Protein AF-A0A2E4WQ37-F1 (afdb_monomer_lite)

Foldse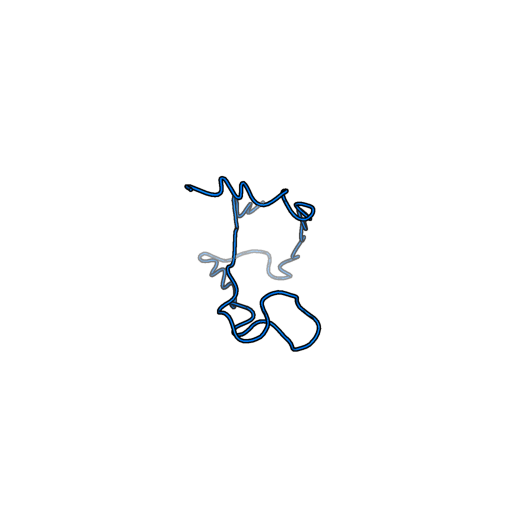ek 3Di:
DDDPPPDDPPDPPPDDDDDDDPDPDDPDDDDDDDFPAADPPVDPRGRDGGDDDDDDDDDD

Secondary structure (DSSP, 8-state):
---------------------S-S--S----------BPPTTSTTTTSBP----------

pLDDT: mean 77.6, std 16.47, range [40.34, 93.81]

Radius of gyration: 17.46 Å; chains: 1; bounding box: 31×29×52 Å

Structure (mmCIF, N/CA/C/O backbone):
data_AF-A0A2E4WQ37-F1
#
_entry.id   AF-A0A2E4WQ37-F1
#
loop_
_atom_site.group_PDB
_atom_site.id
_atom_site.type_symbol
_atom_site.label_atom_id
_atom_site.label_alt_id
_atom_site.label_comp_id
_atom_site.label_asym_id
_atom_site.label_entity_id
_atom_site.label_seq_id
_atom_site.pdbx_PDB_ins_code
_atom_site.Cartn_x
_atom_site.Cartn_y
_atom_site.Cartn_z
_atom_site.occupancy
_atom_site.B_iso_or_equiv
_atom_site.auth_seq_id
_atom_site.auth_comp_id
_atom_site.auth_asym_id
_atom_site.auth_atom_id
_atom_site.pdbx_PDB_model_num
ATOM 1 N N . MET A 1 1 ? 10.435 17.007 -31.907 1.00 40.34 1 MET A N 1
ATOM 2 C CA . MET A 1 1 ? 9.123 16.324 -31.894 1.00 40.34 1 MET A CA 1
ATOM 3 C C . MET A 1 1 ? 8.788 15.978 -30.454 1.00 40.34 1 MET A C 1
ATOM 5 O O . MET A 1 1 ? 9.589 15.305 -29.822 1.00 40.34 1 MET A O 1
ATOM 9 N N . LYS A 1 2 ? 7.676 16.475 -29.902 1.00 45.28 2 LYS A N 1
ATOM 10 C CA . LYS A 1 2 ? 7.197 16.035 -28.584 1.00 45.28 2 LYS A CA 1
ATOM 11 C C . LYS A 1 2 ? 6.350 14.783 -28.802 1.00 45.28 2 LYS A C 1
ATOM 13 O O . LYS A 1 2 ? 5.272 14.877 -29.377 1.00 45.28 2 LYS A O 1
ATOM 18 N N . VAL A 1 3 ? 6.871 13.623 -28.414 1.00 52.66 3 VAL A N 1
ATOM 19 C CA . VAL A 1 3 ? 6.106 12.372 -28.421 1.00 52.66 3 VAL A CA 1
ATOM 20 C C . VAL A 1 3 ? 5.162 12.419 -27.225 1.00 52.66 3 VAL A C 1
ATOM 22 O O . VAL A 1 3 ? 5.604 12.386 -26.080 1.00 52.66 3 VAL A O 1
ATOM 25 N N . ASN A 1 4 ? 3.863 12.542 -27.491 1.00 47.88 4 ASN A N 1
ATOM 26 C CA . ASN A 1 4 ? 2.828 12.395 -26.477 1.00 47.88 4 ASN A CA 1
ATOM 27 C C . ASN A 1 4 ? 2.618 10.899 -26.204 1.00 47.88 4 ASN A C 1
ATOM 29 O O . ASN A 1 4 ? 1.757 10.262 -26.805 1.00 47.88 4 ASN A O 1
ATOM 33 N N . VAL A 1 5 ? 3.447 10.327 -25.331 1.00 52.69 5 VAL A N 1
ATOM 34 C CA . VAL A 1 5 ? 3.192 9.015 -24.729 1.00 52.69 5 VAL A CA 1
ATOM 35 C C . VAL A 1 5 ? 2.246 9.229 -23.560 1.00 52.69 5 VAL A C 1
ATOM 37 O O . VAL A 1 5 ? 2.670 9.424 -22.428 1.00 52.69 5 VAL A O 1
ATOM 40 N N . THR A 1 6 ? 0.945 9.215 -23.832 1.00 51.28 6 THR A N 1
ATOM 41 C CA . THR A 1 6 ? -0.014 8.855 -22.789 1.00 51.28 6 THR A CA 1
ATOM 42 C C . THR A 1 6 ? 0.121 7.339 -22.637 1.00 51.28 6 THR A C 1
ATOM 44 O O . THR A 1 6 ? -0.210 6.625 -23.590 1.00 51.28 6 THR A O 1
ATOM 47 N N . PRO A 1 7 ? 0.684 6.817 -21.529 1.00 57.62 7 PRO A N 1
ATOM 48 C CA . PRO A 1 7 ? 0.748 5.378 -21.344 1.00 57.62 7 PRO A CA 1
ATOM 49 C C . PRO A 1 7 ? -0.691 4.872 -21.384 1.00 57.62 7 PRO A C 1
ATOM 51 O O . PRO A 1 7 ? -1.548 5.398 -20.671 1.00 57.62 7 PRO A O 1
ATOM 54 N N . LYS A 1 8 ? -0.986 3.893 -22.249 1.00 54.97 8 LYS A N 1
ATOM 55 C CA . LYS A 1 8 ? -2.262 3.180 -22.149 1.00 54.97 8 LYS A CA 1
ATOM 56 C C . LYS A 1 8 ? -2.340 2.659 -20.713 1.00 54.97 8 LYS A C 1
ATOM 58 O O . LYS A 1 8 ? -1.349 2.059 -20.292 1.00 54.97 8 LYS A O 1
ATOM 63 N N . PRO A 1 9 ? -3.429 2.903 -19.965 1.00 49.34 9 PRO A N 1
ATOM 64 C CA . PRO A 1 9 ? -3.560 2.349 -18.629 1.00 49.34 9 PRO A CA 1
ATOM 65 C C . PRO A 1 9 ? -3.433 0.834 -18.763 1.00 49.34 9 PRO A C 1
ATOM 67 O O . PRO A 1 9 ? -4.280 0.164 -19.353 1.00 49.34 9 PRO A O 1
ATOM 70 N N . GLN A 1 10 ? -2.291 0.320 -18.320 1.00 58.38 10 GLN A N 1
ATOM 71 C CA . GLN A 1 10 ? -2.076 -1.099 -18.134 1.00 58.38 10 GLN A CA 1
ATOM 72 C C . GLN A 1 10 ? -3.106 -1.476 -17.074 1.00 58.38 10 GLN A C 1
ATOM 74 O O . GLN A 1 10 ? -3.088 -0.854 -16.017 1.00 58.38 10 GLN A O 1
ATOM 79 N N . SER A 1 11 ? -4.068 -2.328 -17.450 1.00 50.06 11 SER A N 1
ATOM 80 C CA . SER A 1 11 ? -5.212 -2.790 -16.649 1.00 50.06 11 SER A CA 1
ATOM 81 C C . SER A 1 11 ? -5.134 -2.365 -15.180 1.00 50.06 11 SER A C 1
ATOM 83 O O . SER A 1 11 ? -4.280 -2.865 -14.449 1.00 50.06 11 SER A O 1
ATOM 85 N N . LEU A 1 12 ? -5.995 -1.433 -14.758 1.00 49.38 12 LEU A N 1
ATOM 86 C CA . LEU A 1 12 ? -6.183 -1.132 -13.340 1.00 49.38 12 LEU A CA 1
ATOM 87 C C . LEU A 1 12 ? -6.814 -2.371 -12.696 1.00 49.38 12 LEU A C 1
ATOM 89 O O . LEU A 1 12 ? -8.033 -2.500 -12.636 1.00 49.38 12 LEU A O 1
ATOM 93 N N . GLU A 1 13 ? -5.982 -3.319 -12.275 1.00 49.91 13 GLU A N 1
ATOM 94 C CA . GLU A 1 13 ? -6.403 -4.393 -11.385 1.00 49.91 13 GLU A CA 1
ATOM 95 C C . GLU A 1 13 ? -6.613 -3.777 -10.003 1.00 49.91 13 GLU A C 1
ATOM 97 O O . GLU A 1 13 ? -5.681 -3.609 -9.218 1.00 49.91 13 GLU A O 1
ATOM 102 N N . VAL A 1 14 ? -7.854 -3.378 -9.727 1.00 54.44 14 VAL A N 1
ATOM 103 C CA . VAL A 1 14 ? -8.282 -3.049 -8.369 1.00 54.44 14 VAL A CA 1
ATOM 104 C C . VAL A 1 14 ? -8.413 -4.373 -7.628 1.00 54.44 14 VAL A C 1
ATOM 106 O O . VAL A 1 14 ? -9.354 -5.132 -7.848 1.00 54.44 14 VAL A O 1
ATOM 109 N N . GLN A 1 15 ? -7.425 -4.688 -6.795 1.00 55.22 15 GLN A N 1
ATOM 110 C CA . GLN A 1 15 ? -7.476 -5.856 -5.929 1.00 55.22 15 GLN A CA 1
ATOM 111 C C . GLN A 1 15 ? -8.068 -5.445 -4.580 1.00 55.22 15 GLN A C 1
ATOM 113 O O . GLN A 1 15 ? -7.362 -4.944 -3.707 1.00 55.22 15 GLN A O 1
ATOM 118 N N . GLU A 1 16 ? -9.369 -5.668 -4.402 1.00 62.12 16 GLU A N 1
ATOM 119 C CA . GLU A 1 16 ? -9.987 -5.583 -3.080 1.00 62.12 16 GLU A CA 1
ATOM 120 C C . GLU A 1 16 ? -9.534 -6.781 -2.230 1.00 62.12 16 GLU A C 1
ATOM 122 O O . GLU A 1 16 ? -9.662 -7.941 -2.631 1.00 62.12 16 GLU A O 1
ATOM 127 N N . GLY A 1 17 ? -8.964 -6.507 -1.056 1.00 69.75 17 GLY A N 1
ATOM 128 C CA . GLY A 1 17 ? -8.520 -7.523 -0.104 1.00 69.75 17 GLY A CA 1
ATOM 129 C C . GLY A 1 17 ? -9.268 -7.395 1.217 1.00 69.75 17 GLY A C 1
ATOM 130 O O . GLY A 1 17 ? -9.188 -6.359 1.871 1.00 69.75 17 GLY A O 1
ATOM 131 N N . MET A 1 18 ? -9.960 -8.455 1.642 1.00 74.06 18 MET A N 1
ATOM 132 C CA . MET A 1 18 ? -10.549 -8.524 2.981 1.00 74.06 18 MET A CA 1
ATOM 133 C C . MET A 1 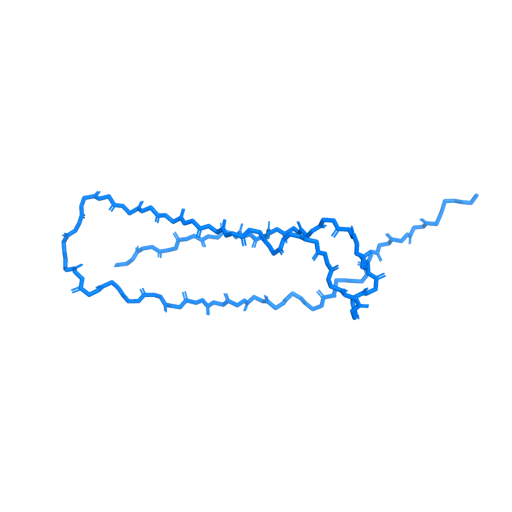18 ? -9.577 -9.172 3.967 1.00 74.06 18 MET A C 1
ATOM 135 O O . MET A 1 18 ? -9.158 -10.315 3.788 1.00 74.06 18 MET A O 1
ATOM 139 N N . PHE A 1 19 ? -9.271 -8.457 5.049 1.00 82.12 19 PHE A N 1
ATOM 140 C CA . PHE A 1 19 ? -8.481 -8.969 6.165 1.00 82.12 19 PHE A CA 1
ATOM 141 C C . PHE A 1 19 ? -9.377 -9.117 7.391 1.00 82.12 19 PHE A C 1
ATOM 143 O O . PHE A 1 19 ? -9.952 -8.140 7.866 1.00 82.12 19 PHE A O 1
ATOM 150 N N . VAL A 1 20 ? -9.488 -10.335 7.922 1.00 82.38 20 VAL A N 1
ATOM 151 C CA . VAL A 1 20 ? -10.248 -10.595 9.150 1.00 82.38 20 VAL A CA 1
ATOM 152 C C . VAL A 1 20 ? -9.308 -10.504 10.347 1.00 82.38 20 VAL A C 1
ATOM 154 O O . VAL A 1 20 ? -8.332 -11.250 10.448 1.00 82.38 20 VAL A O 1
ATOM 157 N N . LEU A 1 21 ? -9.599 -9.582 11.264 1.00 81.62 21 LEU A N 1
ATOM 158 C CA . LEU A 1 21 ? -8.899 -9.476 12.540 1.00 81.62 21 LEU A CA 1
ATOM 159 C C . LEU A 1 21 ? -9.603 -10.374 13.565 1.00 81.62 21 LEU A C 1
ATOM 161 O O . LEU A 1 21 ? -10.731 -10.109 13.961 1.00 81.62 21 LEU A O 1
ATOM 165 N N . ASN A 1 22 ? -8.923 -11.421 14.036 1.00 78.94 22 ASN A N 1
ATOM 166 C CA . ASN A 1 22 ? -9.490 -12.386 14.994 1.00 78.94 22 ASN A CA 1
ATOM 167 C C . ASN A 1 22 ? -9.668 -11.830 16.425 1.00 78.94 22 ASN A C 1
ATOM 169 O O . ASN A 1 22 ? -10.133 -12.541 17.312 1.00 78.94 22 ASN A O 1
ATOM 173 N N . HIS A 1 23 ? -9.271 -10.580 16.675 1.00 73.81 23 HIS A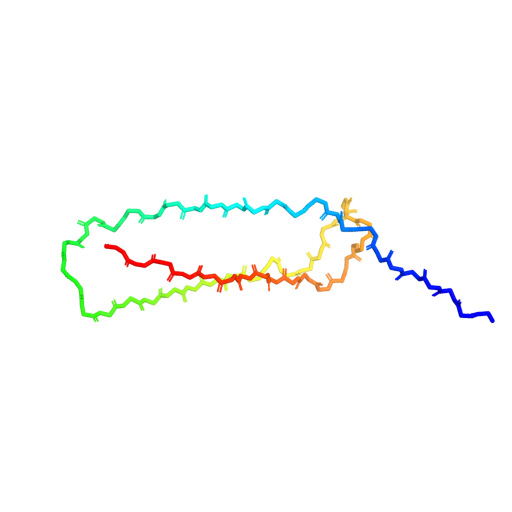 N 1
ATOM 174 C CA . HIS A 1 23 ? -9.362 -9.931 17.980 1.00 73.81 23 HIS A CA 1
ATOM 175 C C . HIS A 1 23 ? -10.497 -8.909 17.950 1.00 73.81 23 HIS A C 1
ATOM 177 O O . HIS A 1 23 ? -10.451 -7.951 17.184 1.00 73.81 23 HIS A O 1
ATOM 183 N N . SER A 1 24 ? -11.498 -9.100 18.808 1.00 69.19 24 SER A N 1
ATOM 184 C CA . SER A 1 24 ? -12.759 -8.346 18.781 1.00 69.19 24 SER A CA 1
ATOM 185 C C . SER A 1 24 ? -12.650 -6.896 19.253 1.00 69.19 24 SER A C 1
ATOM 187 O O . SER A 1 24 ? -13.600 -6.131 19.107 1.00 69.19 24 SER A O 1
ATOM 189 N N . THR A 1 25 ? -11.553 -6.501 19.906 1.00 83.25 25 THR A N 1
ATOM 190 C CA . THR A 1 25 ? -11.433 -5.153 20.473 1.00 83.25 25 THR A CA 1
ATOM 191 C C . THR A 1 25 ? -9.981 -4.698 20.477 1.00 83.25 25 THR A C 1
ATOM 193 O O . THR A 1 25 ? -9.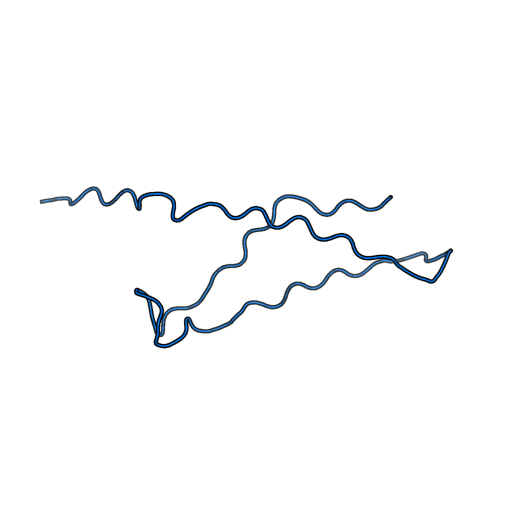136 -5.252 21.177 1.00 83.25 25 THR A O 1
ATOM 196 N N . THR A 1 26 ? -9.693 -3.660 19.697 1.00 86.88 26 THR A N 1
ATOM 197 C CA . THR A 1 26 ? -8.413 -2.950 19.707 1.00 86.88 26 THR A CA 1
ATOM 198 C C . THR A 1 26 ? -8.665 -1.450 19.682 1.00 86.88 26 THR A C 1
ATOM 200 O O . THR A 1 26 ? -9.647 -0.981 19.114 1.00 86.88 26 THR A O 1
ATOM 203 N N . ARG A 1 27 ? -7.766 -0.683 20.299 1.00 89.31 27 ARG A N 1
ATOM 204 C CA . ARG A 1 27 ? -7.809 0.784 20.274 1.00 89.31 27 ARG A CA 1
ATOM 205 C C . ARG A 1 27 ? -7.121 1.362 19.040 1.00 89.31 27 ARG A C 1
ATOM 207 O O . ARG A 1 27 ? -7.441 2.468 18.624 1.00 89.31 27 ARG A O 1
ATOM 214 N N . ASN A 1 28 ? -6.130 0.654 18.501 1.00 91.19 28 ASN A N 1
ATOM 215 C CA . ASN A 1 28 ? -5.273 1.170 17.440 1.00 91.19 28 ASN A CA 1
ATOM 216 C C . ASN A 1 28 ? -5.080 0.102 16.360 1.00 91.19 28 ASN A C 1
ATOM 218 O O . ASN A 1 28 ? -4.843 -1.067 16.673 1.00 91.19 28 ASN A O 1
ATOM 222 N N . ILE A 1 29 ? -5.124 0.526 15.098 1.00 88.56 29 ILE A N 1
ATOM 223 C CA . ILE A 1 29 ? -4.841 -0.302 13.923 1.00 88.56 29 ILE A CA 1
ATOM 224 C C . ILE A 1 29 ? -3.679 0.349 13.173 1.00 88.56 29 ILE A C 1
ATOM 226 O O . ILE A 1 29 ? -3.668 1.561 12.966 1.00 88.56 29 ILE A O 1
ATOM 230 N N . ARG A 1 30 ? -2.679 -0.448 12.783 1.00 89.75 30 ARG A N 1
ATOM 231 C CA . ARG A 1 30 ? -1.553 0.010 11.964 1.00 89.75 30 ARG A CA 1
ATOM 232 C C . ARG A 1 30 ? -1.551 -0.747 10.647 1.00 89.75 30 ARG A C 1
ATOM 234 O O . ARG A 1 30 ? -1.229 -1.930 10.626 1.00 89.75 30 ARG A O 1
ATOM 241 N N . VAL A 1 31 ? -1.828 -0.041 9.560 1.00 88.81 31 VAL A N 1
ATOM 242 C CA . VAL A 1 31 ? -1.725 -0.581 8.203 1.00 88.81 31 VAL A CA 1
ATOM 243 C C . VAL A 1 31 ? -0.333 -0.284 7.655 1.00 88.81 31 VAL A C 1
ATOM 245 O O . VAL A 1 31 ? 0.174 0.831 7.785 1.00 88.81 31 VAL A O 1
ATOM 248 N N . LYS A 1 32 ? 0.325 -1.301 7.095 1.00 89.38 32 LYS A N 1
ATOM 249 C CA . LYS A 1 32 ? 1.628 -1.176 6.434 1.00 89.38 32 LYS A CA 1
ATOM 250 C C . LYS A 1 32 ? 1.530 -1.797 5.050 1.00 89.38 32 LYS A C 1
ATOM 252 O O . LYS A 1 32 ? 1.268 -2.989 4.948 1.00 89.38 32 LYS A O 1
ATOM 257 N N . SER A 1 33 ? 1.792 -1.001 4.020 1.00 88.00 33 SER A N 1
ATOM 258 C CA . SER A 1 33 ? 2.015 -1.505 2.667 1.00 88.00 33 SER A CA 1
ATOM 259 C C . SER A 1 33 ? 3.512 -1.508 2.378 1.00 88.00 33 SER A C 1
ATOM 261 O O . SER A 1 33 ? 4.206 -0.536 2.688 1.00 88.00 33 SER A O 1
ATOM 263 N N . GLN A 1 34 ? 4.017 -2.613 1.836 1.00 87.12 34 GLN A N 1
ATOM 264 C CA . GLN A 1 34 ? 5.422 -2.768 1.477 1.00 87.12 34 GLN A CA 1
ATOM 265 C C . GLN A 1 34 ? 5.554 -2.673 -0.039 1.00 87.12 34 GLN A C 1
ATOM 267 O O . GLN A 1 34 ? 4.948 -3.451 -0.771 1.00 87.12 34 GLN A O 1
ATOM 272 N N . ASN A 1 35 ? 6.353 -1.711 -0.503 1.00 88.50 35 ASN A N 1
ATOM 273 C CA . ASN A 1 35 ? 6.631 -1.548 -1.925 1.00 88.50 35 ASN A CA 1
ATOM 274 C C . ASN A 1 35 ? 7.365 -2.783 -2.455 1.00 88.50 35 ASN A C 1
ATOM 276 O O . ASN A 1 35 ? 8.252 -3.304 -1.773 1.00 88.50 35 ASN A O 1
ATOM 280 N N . TYR A 1 36 ? 7.006 -3.216 -3.667 1.00 86.88 36 TYR A N 1
ATOM 281 C CA . TYR A 1 36 ? 7.609 -4.378 -4.327 1.00 86.88 36 TYR A CA 1
ATOM 282 C C . TYR A 1 36 ? 9.118 -4.191 -4.572 1.00 86.88 36 TYR A C 1
ATOM 284 O O . TYR A 1 36 ? 9.858 -5.155 -4.741 1.00 86.88 36 TYR A O 1
ATOM 292 N N . GLY A 1 37 ? 9.597 -2.947 -4.530 1.00 91.06 37 GLY A N 1
ATOM 293 C CA . GLY A 1 37 ? 10.982 -2.588 -4.760 1.00 91.06 37 GLY A CA 1
ATOM 294 C C . GLY A 1 37 ? 11.222 -2.418 -6.248 1.00 91.06 37 GLY A C 1
ATOM 295 O O . GLY A 1 37 ? 10.515 -1.662 -6.916 1.00 91.06 37 GLY A O 1
ATOM 296 N N . THR A 1 38 ? 12.225 -3.109 -6.767 1.00 93.81 38 THR A N 1
ATOM 297 C CA . THR A 1 38 ? 12.626 -3.009 -8.168 1.00 93.81 38 THR A CA 1
ATOM 298 C C . THR A 1 38 ? 11.796 -3.940 -9.044 1.00 93.81 38 THR A C 1
ATOM 300 O O . THR A 1 38 ? 11.559 -5.094 -8.688 1.00 93.81 38 THR A O 1
ATOM 303 N N . LEU A 1 39 ? 11.374 -3.452 -10.211 1.00 91.62 39 LEU A N 1
ATOM 304 C CA . LEU A 1 39 ? 10.610 -4.251 -11.164 1.00 91.62 39 LEU A CA 1
ATOM 305 C C . LEU A 1 39 ? 11.431 -5.457 -11.664 1.00 91.62 39 LEU A C 1
ATOM 307 O O . LEU A 1 39 ? 12.617 -5.301 -11.973 1.00 91.62 39 LEU A O 1
ATOM 311 N N . PRO A 1 40 ? 10.813 -6.649 -11.747 1.00 90.44 40 PRO A N 1
ATOM 312 C CA . PRO A 1 40 ? 11.503 -7.899 -12.051 1.00 90.44 40 PRO A CA 1
ATOM 313 C C . PRO A 1 40 ? 11.831 -8.028 -13.545 1.00 90.44 40 PRO A C 1
ATOM 315 O O . PRO A 1 40 ? 11.2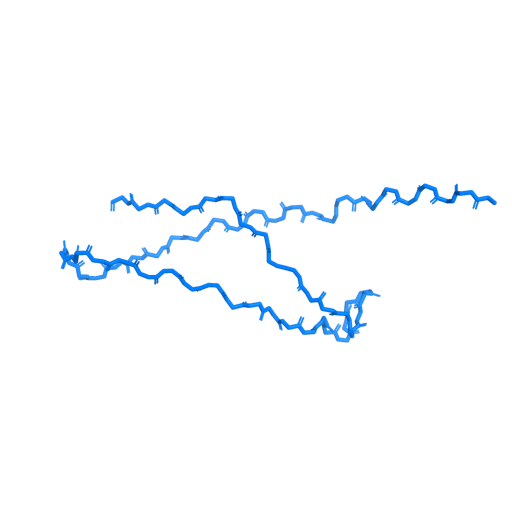42 -7.352 -14.387 1.00 90.44 40 PRO A O 1
ATOM 318 N N . ASN A 1 41 ? 12.716 -8.974 -13.883 1.00 93.44 41 ASN A N 1
ATOM 319 C CA . ASN A 1 41 ? 13.279 -9.149 -15.232 1.00 93.44 41 ASN A CA 1
ATOM 320 C C . ASN A 1 41 ? 12.260 -9.364 -16.357 1.00 93.44 41 ASN A C 1
ATOM 322 O O . ASN A 1 41 ? 12.563 -9.082 -17.512 1.00 93.44 41 ASN A O 1
ATOM 326 N N . TRP A 1 42 ? 11.072 -9.874 -16.041 1.00 89.75 42 TRP A N 1
ATOM 327 C CA . TRP A 1 42 ? 10.012 -10.097 -17.022 1.00 89.75 42 TRP A CA 1
ATOM 328 C C . TRP A 1 42 ? 9.193 -8.831 -1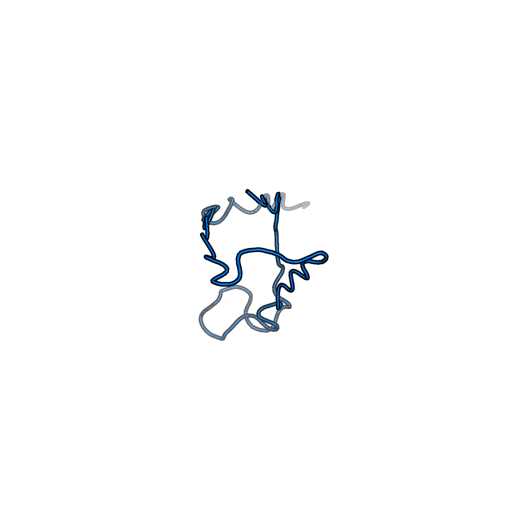7.328 1.00 89.75 42 TRP A C 1
ATOM 330 O O . TRP A 1 42 ? 8.388 -8.843 -18.257 1.00 89.75 42 TRP A O 1
ATOM 340 N N . HIS A 1 43 ? 9.366 -7.742 -16.570 1.00 87.44 43 HIS A N 1
ATOM 341 C CA . HIS A 1 43 ? 8.586 -6.519 -16.735 1.00 87.44 43 HIS A CA 1
ATOM 342 C C . HIS A 1 43 ? 9.244 -5.557 -17.749 1.00 87.44 43 HIS A C 1
ATOM 344 O O . HIS A 1 43 ? 10.454 -5.338 -17.674 1.00 87.44 43 HIS A O 1
ATOM 350 N N . PRO A 1 44 ? 8.481 -4.894 -18.647 1.00 89.44 44 PRO A N 1
ATOM 351 C CA . PRO A 1 44 ? 9.033 -3.969 -19.651 1.00 89.44 44 PRO A CA 1
ATOM 352 C C . PRO A 1 44 ? 9.879 -2.820 -19.081 1.00 89.44 44 PRO A C 1
ATOM 354 O O . PRO A 1 44 ? 10.779 -2.323 -19.747 1.00 89.44 44 PRO A O 1
ATOM 357 N N . ALA A 1 45 ? 9.601 -2.412 -17.841 1.00 88.19 45 ALA A N 1
ATOM 358 C CA . ALA A 1 45 ? 10.359 -1.399 -17.102 1.00 88.19 45 ALA A CA 1
ATOM 359 C C . ALA A 1 45 ? 11.317 -2.008 -16.052 1.00 88.19 45 ALA A C 1
ATOM 361 O O . ALA A 1 45 ? 11.492 -1.435 -14.975 1.00 88.19 45 ALA A O 1
ATOM 362 N N . THR A 1 46 ? 11.890 -3.188 -16.327 1.00 93.50 46 THR A N 1
ATOM 363 C CA . THR A 1 46 ? 12.814 -3.893 -15.418 1.00 93.50 46 THR A CA 1
ATOM 364 C C . THR A 1 46 ? 13.886 -2.965 -14.837 1.00 93.50 46 THR A C 1
ATOM 366 O O . THR A 1 46 ? 14.367 -2.050 -15.510 1.00 93.50 46 THR A O 1
ATOM 369 N N . GLY A 1 47 ? 14.257 -3.173 -13.573 1.00 92.44 47 GLY A N 1
ATOM 370 C CA . GLY A 1 47 ? 15.276 -2.354 -12.907 1.00 92.44 47 GLY A CA 1
ATOM 371 C C . GLY A 1 47 ? 14.785 -0.994 -12.392 1.00 92.44 47 GLY A C 1
ATOM 372 O O . GLY A 1 47 ? 15.480 -0.366 -11.596 1.00 92.44 47 GLY A O 1
ATOM 373 N N . SER A 1 48 ? 13.590 -0.545 -12.782 1.00 93.19 48 SER A N 1
ATOM 374 C CA . SER A 1 48 ? 13.010 0.707 -12.278 1.00 93.19 48 SER A CA 1
ATOM 375 C C . SER A 1 48 ? 12.305 0.503 -10.927 1.00 93.19 48 SER A C 1
ATOM 377 O O . SER A 1 48 ? 11.837 -0.607 -10.648 1.00 93.19 48 SER A O 1
ATOM 379 N N . PRO A 1 49 ? 12.192 1.548 -10.083 1.00 92.88 49 PRO A N 1
ATOM 380 C CA . PRO A 1 49 ? 11.412 1.471 -8.852 1.00 92.88 49 PRO A CA 1
ATOM 381 C C . PRO A 1 49 ? 9.925 1.267 -9.164 1.00 92.88 49 PRO A C 1
ATOM 383 O O . PRO A 1 49 ? 9.372 1.886 -10.075 1.00 92.88 49 PRO A O 1
ATOM 386 N N . SER A 1 50 ? 9.280 0.396 -8.395 1.00 91.75 50 SER A N 1
ATOM 387 C CA . SER A 1 50 ? 7.834 0.189 -8.441 1.00 91.75 50 SER A CA 1
ATOM 388 C C . SER A 1 50 ? 7.095 1.245 -7.619 1.00 91.75 50 SER A C 1
ATOM 390 O O . SER A 1 50 ? 7.644 1.852 -6.698 1.00 91.75 50 SER A O 1
ATOM 392 N N . TRP A 1 51 ? 5.816 1.434 -7.923 1.00 87.81 51 TRP A N 1
ATOM 393 C CA . TRP A 1 51 ? 4.932 2.355 -7.214 1.00 87.81 51 TRP A CA 1
ATOM 394 C C . TRP A 1 51 ? 3.823 1.571 -6.518 1.00 87.81 51 TRP A C 1
ATOM 396 O O . TRP A 1 51 ? 3.359 0.560 -7.040 1.00 87.81 51 TRP A O 1
ATOM 406 N N . ILE A 1 52 ? 3.402 2.040 -5.343 1.00 87.69 52 ILE A N 1
ATOM 407 C CA . ILE A 1 52 ? 2.157 1.591 -4.712 1.00 87.69 52 ILE A CA 1
ATOM 408 C C . ILE A 1 52 ? 1.126 2.688 -4.926 1.00 87.69 52 ILE A C 1
ATOM 410 O O . ILE A 1 52 ? 1.387 3.845 -4.595 1.00 87.69 52 ILE A O 1
ATOM 414 N N . TYR A 1 53 ? -0.044 2.299 -5.415 1.00 86.31 53 TYR A N 1
ATOM 415 C CA . TYR A 1 53 ? -1.235 3.134 -5.435 1.00 86.31 53 TYR A CA 1
ATOM 416 C C . TYR A 1 53 ? -2.272 2.510 -4.503 1.00 86.31 53 TYR A C 1
ATOM 418 O O . TYR A 1 53 ? -2.434 1.292 -4.482 1.00 86.31 53 TYR A O 1
ATOM 426 N N . MET A 1 54 ? -2.919 3.345 -3.699 1.00 85.69 54 MET A N 1
ATOM 427 C CA . MET A 1 54 ? -3.986 2.967 -2.779 1.00 85.69 54 MET A CA 1
ATOM 428 C C . MET A 1 54 ? -4.918 4.164 -2.660 1.00 85.69 54 MET A C 1
ATOM 430 O O . MET A 1 54 ? -4.446 5.296 -2.548 1.00 85.69 54 MET A O 1
ATOM 434 N N . ASP A 1 55 ? -6.212 3.907 -2.711 1.00 88.81 55 ASP A N 1
ATOM 435 C CA . ASP A 1 55 ? -7.267 4.895 -2.543 1.00 88.81 55 ASP A CA 1
ATOM 436 C C . ASP A 1 55 ? -7.743 4.934 -1.089 1.00 88.81 55 ASP A C 1
ATOM 438 O O . ASP A 1 55 ? -7.558 5.945 -0.411 1.00 88.81 55 ASP A O 1
ATOM 442 N N . GLU A 1 56 ? -8.290 3.828 -0.585 1.00 90.31 56 GLU A N 1
ATOM 443 C CA . GLU A 1 56 ? -8.993 3.784 0.691 1.00 90.31 56 GLU A CA 1
ATOM 444 C C . GLU A 1 56 ? -8.611 2.566 1.540 1.00 90.31 56 GLU A C 1
ATOM 446 O O . GLU A 1 56 ? -8.255 1.490 1.061 1.00 90.31 56 GLU A O 1
ATOM 451 N N . VAL A 1 57 ? -8.704 2.755 2.856 1.00 88.88 57 VAL A N 1
ATOM 452 C CA . VAL A 1 57 ? -8.636 1.683 3.849 1.00 88.88 57 VAL A CA 1
ATOM 453 C C . VAL A 1 57 ? -9.916 1.753 4.665 1.00 88.88 57 VAL A C 1
ATOM 455 O O . VAL A 1 57 ? -10.081 2.653 5.491 1.00 88.88 57 VAL A O 1
ATOM 458 N N . LEU A 1 58 ? -10.809 0.792 4.446 1.00 90.19 58 LEU A N 1
ATOM 459 C CA . LEU A 1 58 ? -12.057 0.678 5.189 1.00 90.19 58 LEU A CA 1
ATOM 460 C C . LEU A 1 58 ? -11.872 -0.216 6.422 1.00 90.19 58 LEU A C 1
ATOM 462 O O . LEU A 1 58 ? -11.361 -1.330 6.319 1.00 90.19 58 LEU A O 1
ATOM 466 N N . ILE A 1 59 ? -12.309 0.269 7.585 1.00 87.25 59 ILE A N 1
ATOM 467 C CA . ILE A 1 59 ? -12.410 -0.505 8.829 1.00 87.25 59 ILE A CA 1
ATOM 468 C C . ILE A 1 59 ? -13.893 -0.594 9.195 1.00 87.25 59 ILE A C 1
ATOM 470 O O . ILE A 1 59 ? -14.552 0.444 9.276 1.00 87.25 59 ILE A O 1
ATOM 474 N N . GLN A 1 60 ? -14.394 -1.812 9.413 1.00 83.25 60 GLN A N 1
ATOM 475 C CA . GLN A 1 60 ? -15.790 -2.108 9.748 1.00 83.25 60 GLN A CA 1
ATOM 476 C C . GLN A 1 60 ? -15.894 -2.857 11.077 1.00 83.25 60 GLN A C 1
ATOM 478 O O . GLN A 1 60 ? -14.988 -3.673 11.363 1.00 83.25 60 GLN A O 1
#

Sequence (60 aa):
MKVNVTPKPQSLEVQEGMFVLNHSTTRNIRVKSQNYGTLPNWHPATGSPSWIYMDEVLIQ